Protein AF-A0A9E7AQB9-F1 (afdb_monomer_lite)

Sequence (69 aa):
MAFDFKKEYKELYRPKNRPEIVDVPSANYIGVSGQGDPNEAEGAYQQAIRLFAFEGVGVVGGVGRVVAG

Radius of gyration: 15.08 Å; chains: 1; bounding box: 31×29×30 Å

Foldseek 3Di:
DDDDCCVVVVCQNPPDPDKDKDWDDKDWDFDDDDDDDCPDDVDPVVVVVVCVVPDDGHTDIDGDIDTGD

InterPro domains:
  IPR011256 Regulatory factor, effector binding domain superfamily [G3DSA:3.20.80.10] (1-54)

Structure (mmCIF, N/CA/C/O backbone):
data_AF-A0A9E7AQB9-F1
#
_entry.id   AF-A0A9E7AQB9-F1
#
loop_
_atom_site.group_PDB
_atom_site.id
_atom_site.type_symbol
_atom_site.label_atom_id
_atom_site.label_alt_id
_atom_site.label_comp_id
_atom_site.label_asym_id
_atom_site.label_entity_id
_atom_site.label_seq_id
_atom_site.pdbx_PDB_ins_code
_atom_site.Cartn_x
_atom_site.Cartn_y
_atom_site.Cartn_z
_atom_site.occupancy
_atom_site.B_iso_or_equiv
_atom_site.auth_seq_id
_atom_site.auth_comp_id
_atom_site.auth_asym_id
_atom_site.auth_atom_id
_atom_site.pdbx_PDB_model_num
ATOM 1 N N . MET A 1 1 ? 6.515 19.169 13.662 1.00 72.25 1 MET A N 1
ATOM 2 C CA . MET A 1 1 ? 6.094 17.870 14.232 1.00 72.25 1 MET A CA 1
ATOM 3 C C . MET A 1 1 ? 5.572 17.034 13.073 1.00 72.25 1 MET A C 1
ATOM 5 O O . MET A 1 1 ? 4.799 17.575 12.295 1.00 72.25 1 MET A O 1
ATOM 9 N N . ALA A 1 2 ? 6.068 15.813 12.866 1.00 79.81 2 ALA A N 1
ATOM 10 C CA . ALA A 1 2 ? 5.641 14.979 11.740 1.00 79.81 2 ALA A CA 1
ATOM 11 C C . ALA A 1 2 ? 4.355 14.228 12.107 1.00 79.81 2 ALA A C 1
ATOM 13 O O . ALA A 1 2 ? 4.259 13.691 13.209 1.00 79.81 2 ALA A O 1
ATOM 14 N N . PHE A 1 3 ? 3.379 14.213 11.204 1.00 81.69 3 PHE A N 1
ATOM 15 C CA . PHE A 1 3 ? 2.146 13.453 11.386 1.00 81.69 3 PHE A CA 1
ATOM 16 C C . PHE A 1 3 ? 2.416 11.967 11.105 1.00 81.69 3 PHE A C 1
ATOM 18 O O . PHE A 1 3 ? 2.897 11.620 10.027 1.00 81.69 3 PHE A O 1
ATOM 25 N N . ASP A 1 4 ? 2.141 11.092 12.076 1.00 84.94 4 ASP A N 1
ATOM 26 C CA . ASP A 1 4 ? 2.360 9.644 11.963 1.00 84.94 4 ASP A CA 1
ATOM 27 C C . ASP A 1 4 ? 1.028 8.930 11.705 1.00 84.94 4 ASP A C 1
ATOM 29 O O . ASP A 1 4 ? 0.287 8.596 12.630 1.00 84.94 4 ASP A O 1
ATOM 33 N N . PHE A 1 5 ? 0.742 8.664 10.428 1.00 85.19 5 PHE A N 1
ATOM 34 C CA . PHE A 1 5 ? -0.490 8.001 9.990 1.00 85.19 5 PHE A CA 1
ATOM 35 C C . PHE A 1 5 ? -0.718 6.634 10.655 1.00 85.19 5 PHE A C 1
ATOM 37 O O . PHE A 1 5 ? -1.864 6.252 10.875 1.00 85.19 5 PHE A O 1
ATOM 44 N 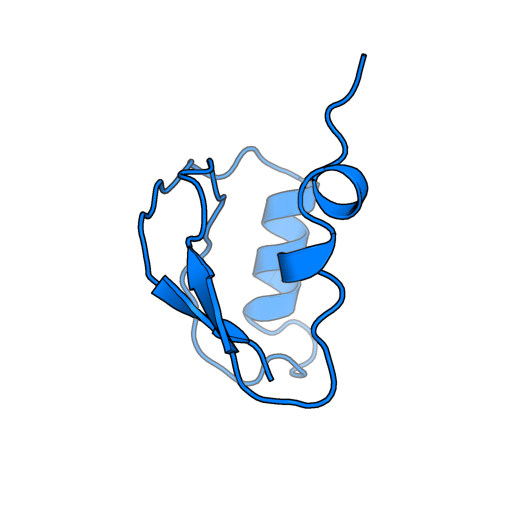N . LYS A 1 6 ? 0.344 5.895 11.014 1.00 85.25 6 LYS A N 1
ATOM 45 C CA . LYS A 1 6 ? 0.209 4.565 11.636 1.00 85.25 6 LYS A CA 1
ATOM 46 C C . LYS A 1 6 ? -0.244 4.653 13.089 1.00 85.25 6 LYS A C 1
ATOM 48 O O . LYS A 1 6 ? -0.889 3.725 13.580 1.00 85.25 6 LYS A O 1
ATOM 53 N N . LYS A 1 7 ? 0.128 5.731 13.782 1.00 85.94 7 LYS A N 1
ATOM 54 C CA . LYS A 1 7 ? -0.325 6.004 15.151 1.00 85.94 7 LYS A CA 1
ATOM 55 C C . LYS A 1 7 ? -1.740 6.561 15.149 1.00 85.94 7 LYS A C 1
ATOM 57 O O . LYS A 1 7 ? -2.581 6.035 15.874 1.00 85.94 7 LYS A O 1
ATOM 62 N N . GLU A 1 8 ? -2.002 7.516 14.263 1.00 85.62 8 GLU A N 1
ATOM 63 C CA . GLU A 1 8 ? -3.259 8.266 14.274 1.00 85.62 8 GLU A CA 1
ATOM 64 C C . GLU A 1 8 ? -4.416 7.505 13.630 1.00 85.62 8 GLU A C 1
ATOM 66 O O . GLU A 1 8 ? -5.557 7.654 14.058 1.00 85.62 8 GLU A O 1
ATOM 71 N N . TYR A 1 9 ? -4.129 6.604 12.687 1.00 85.25 9 TYR A N 1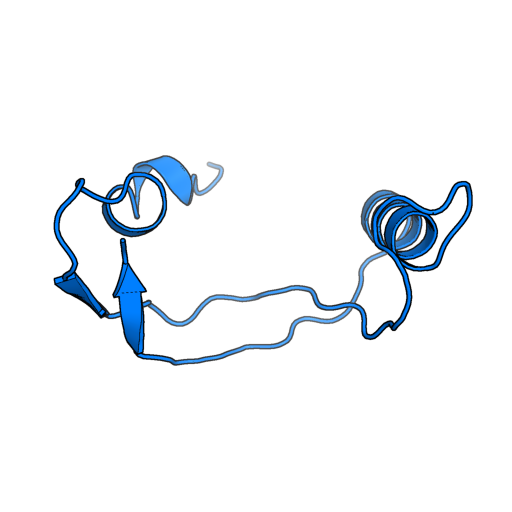
ATOM 72 C CA . TYR A 1 9 ? -5.119 5.728 12.056 1.00 85.25 9 TYR A CA 1
ATOM 73 C C . TYR A 1 9 ? -4.822 4.254 12.325 1.00 85.25 9 TYR A C 1
ATOM 75 O O . TYR A 1 9 ? -4.809 3.418 11.421 1.00 85.25 9 TYR A O 1
ATOM 83 N N . LYS A 1 10 ? -4.572 3.915 13.594 1.00 83.56 10 LYS A N 1
ATOM 84 C CA . LYS A 1 10 ? -4.198 2.558 14.021 1.00 83.56 10 LY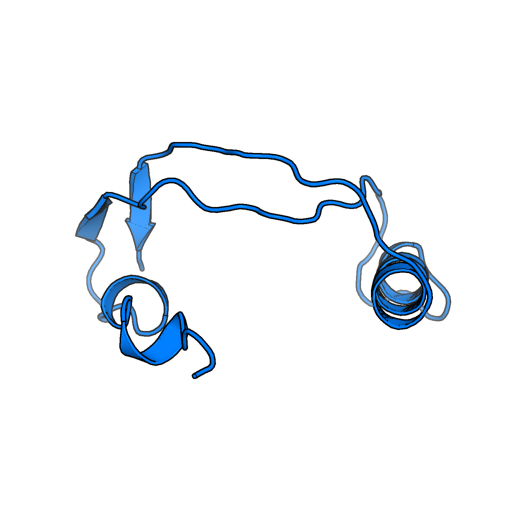S A CA 1
ATOM 85 C C . LYS A 1 10 ? -5.149 1.472 13.506 1.00 83.56 10 LYS A C 1
ATOM 87 O O . LYS A 1 10 ? -4.681 0.387 13.189 1.00 83.56 10 LYS A O 1
ATOM 92 N N . GLU A 1 11 ? -6.444 1.757 13.399 1.00 82.12 11 GLU A N 1
ATOM 93 C CA . GLU A 1 11 ? -7.456 0.812 12.903 1.00 82.12 11 GLU A CA 1
ATOM 94 C C . GLU A 1 11 ? -7.276 0.468 11.416 1.00 82.12 11 GLU A C 1
ATOM 96 O O . GLU A 1 11 ? -7.517 -0.670 11.026 1.00 82.12 11 GLU A O 1
ATOM 101 N N . LEU A 1 12 ? -6.759 1.403 10.607 1.00 84.00 12 LEU A N 1
ATOM 102 C CA . LEU A 1 12 ? -6.473 1.185 9.183 1.00 84.00 12 LEU A CA 1
ATOM 103 C C . LEU A 1 12 ? -5.163 0.417 8.952 1.00 84.00 12 LEU A C 1
ATOM 105 O O . LEU A 1 12 ? -5.024 -0.291 7.961 1.00 84.00 12 LEU A O 1
ATOM 109 N N . TYR A 1 13 ? -4.194 0.552 9.862 1.00 85.75 13 TYR A N 1
ATOM 110 C CA . TYR A 1 13 ? -2.866 -0.071 9.737 1.00 85.75 13 TYR A CA 1
ATOM 111 C C . TYR A 1 13 ? -2.677 -1.319 10.608 1.00 85.75 13 TYR A C 1
ATOM 113 O O . TYR A 1 13 ? -1.657 -2.003 10.498 1.00 85.75 13 TYR A O 1
ATOM 121 N N . ARG A 1 14 ? -3.622 -1.608 11.506 1.00 85.38 14 ARG A N 1
ATOM 122 C CA . ARG A 1 14 ? -3.647 -2.801 12.362 1.00 85.38 14 ARG A CA 1
ATOM 123 C C . ARG A 1 14 ? -5.070 -3.370 12.374 1.00 85.38 14 ARG A C 1
ATOM 125 O O . ARG A 1 14 ? -5.760 -3.229 13.389 1.00 85.38 14 ARG A O 1
ATOM 132 N N . PRO A 1 15 ? -5.505 -3.983 11.259 1.00 79.88 15 PRO A N 1
ATOM 133 C CA . PRO A 1 15 ? -6.815 -4.609 11.186 1.00 79.88 15 PRO A CA 1
ATOM 134 C C . PRO A 1 15 ? -6.942 -5.723 12.232 1.00 79.88 15 PRO A C 1
ATOM 136 O O . PRO A 1 15 ? -5.960 -6.344 12.649 1.00 79.88 15 PRO A O 1
ATOM 139 N N . LYS A 1 16 ? -8.171 -5.954 12.693 1.00 79.69 16 LYS A N 1
ATOM 140 C CA . LYS A 1 16 ? -8.510 -7.102 13.542 1.00 79.69 16 LYS A CA 1
ATOM 141 C C . LYS A 1 16 ? -8.725 -8.315 12.631 1.00 79.69 16 LYS A C 1
ATOM 143 O O . LYS A 1 16 ? -9.152 -8.149 11.501 1.00 79.69 16 LYS A O 1
ATOM 148 N N . ASN A 1 17 ? -8.582 -9.535 13.156 1.00 81.06 17 ASN A N 1
ATOM 149 C CA . ASN A 1 17 ? -8.886 -10.784 12.426 1.00 81.06 17 ASN A CA 1
ATOM 150 C C . ASN A 1 17 ? -10.388 -10.977 12.093 1.00 81.06 17 ASN A C 1
ATOM 152 O O . ASN A 1 17 ? -10.843 -12.100 11.877 1.00 81.06 17 ASN A O 1
ATOM 156 N N . ARG A 1 18 ? -11.198 -9.918 12.157 1.00 81.75 18 ARG A N 1
ATOM 157 C CA . ARG A 1 18 ? -12.621 -9.934 11.830 1.00 81.75 18 ARG A CA 1
ATOM 158 C C . ARG A 1 18 ? -12.881 -8.840 10.801 1.00 81.75 18 ARG A C 1
ATOM 160 O O . ARG A 1 18 ? -12.471 -7.709 11.059 1.00 81.75 18 ARG A O 1
ATOM 167 N N . PRO A 1 19 ? -13.587 -9.156 9.705 1.00 84.38 19 PRO A N 1
ATOM 168 C CA . PRO A 1 19 ? -13.919 -8.167 8.699 1.00 84.38 19 PRO A CA 1
ATOM 169 C C . PRO A 1 19 ? -14.826 -7.084 9.287 1.00 84.38 19 PRO A C 1
ATOM 171 O O . PRO A 1 19 ? -15.855 -7.392 9.892 1.00 84.38 19 PRO A O 1
ATOM 174 N N . GLU A 1 20 ? -14.444 -5.824 9.101 1.00 85.00 20 GLU A N 1
ATOM 175 C CA . GLU A 1 20 ? -15.178 -4.652 9.586 1.00 85.00 20 GLU A CA 1
ATOM 176 C C . GLU A 1 20 ? -15.225 -3.575 8.489 1.00 85.00 20 GLU A C 1
ATOM 178 O O . GLU A 1 20 ? -14.281 -3.422 7.707 1.00 85.00 20 GLU A O 1
ATOM 183 N N . ILE A 1 21 ? -16.344 -2.847 8.405 1.00 86.81 21 ILE A N 1
ATOM 184 C CA . ILE A 1 21 ? -16.471 -1.683 7.519 1.00 86.81 21 ILE A CA 1
ATOM 185 C C . ILE A 1 21 ? -15.864 -0.489 8.249 1.00 86.81 21 ILE A C 1
ATOM 187 O O . ILE A 1 21 ? -16.382 -0.086 9.288 1.00 86.81 21 ILE A O 1
ATOM 191 N N . VAL A 1 22 ? -14.802 0.085 7.686 1.00 85.38 22 VAL A N 1
ATOM 192 C CA . VAL A 1 22 ? -14.110 1.249 8.252 1.00 85.38 22 VAL A CA 1
ATOM 193 C C . VAL A 1 22 ? -14.209 2.452 7.314 1.00 85.38 22 VAL A C 1
ATOM 195 O O . VAL A 1 22 ? -14.143 2.314 6.087 1.00 85.38 22 VAL A O 1
ATOM 198 N N . ASP A 1 23 ? -14.373 3.644 7.887 1.00 86.44 23 ASP A N 1
ATOM 199 C CA . ASP A 1 23 ? -14.330 4.901 7.139 1.00 86.44 23 ASP A CA 1
ATOM 200 C C . ASP A 1 23 ? -12.872 5.364 6.998 1.00 86.44 23 ASP A C 1
ATOM 202 O O . ASP A 1 23 ? -12.166 5.572 7.987 1.00 86.44 23 ASP A O 1
ATOM 206 N N . VAL A 1 24 ? -12.412 5.529 5.755 1.00 85.81 24 VAL A N 1
ATOM 207 C CA . VAL A 1 24 ? -11.059 6.015 5.460 1.00 85.81 24 VAL A CA 1
ATOM 208 C C . VAL A 1 24 ? -11.113 7.532 5.257 1.00 85.81 24 VAL A C 1
ATOM 210 O O . VAL A 1 24 ? -11.853 8.002 4.386 1.00 85.81 24 VAL A O 1
ATOM 213 N N . PRO A 1 25 ? -10.352 8.324 6.034 1.00 84.94 25 PRO A N 1
ATOM 214 C CA . PRO A 1 25 ? -10.319 9.769 5.866 1.00 84.94 25 PRO A CA 1
ATOM 215 C C . PRO A 1 25 ? -9.650 10.146 4.542 1.00 84.94 25 PRO A C 1
ATOM 217 O O . PRO A 1 25 ? -8.765 9.446 4.052 1.00 84.94 25 PRO A O 1
ATOM 220 N N . SER A 1 26 ? -10.040 11.295 3.985 1.00 86.31 26 SER A N 1
ATOM 221 C CA . SER A 1 26 ? -9.370 11.850 2.807 1.00 86.31 26 SER A CA 1
ATOM 222 C C . SER A 1 26 ? -7.903 12.124 3.128 1.00 86.31 26 SER A C 1
ATOM 224 O O . SER A 1 26 ? -7.594 12.883 4.048 1.00 86.31 26 SER A O 1
ATOM 226 N N . ALA A 1 27 ? -7.007 11.546 2.337 1.00 85.12 27 ALA A N 1
ATOM 227 C CA . ALA A 1 27 ? -5.575 11.765 2.445 1.00 85.12 27 ALA A CA 1
ATOM 228 C C . ALA A 1 27 ? -4.959 12.018 1.067 1.00 85.12 27 ALA A C 1
ATOM 230 O O . ALA A 1 27 ? -5.525 11.689 0.024 1.00 85.12 27 ALA A O 1
ATOM 231 N N . ASN A 1 28 ? -3.783 12.634 1.094 1.00 84.00 28 ASN A N 1
ATOM 232 C CA . ASN A 1 28 ? -2.985 12.906 -0.087 1.00 84.00 28 ASN A CA 1
ATOM 233 C C . ASN A 1 28 ? -2.117 11.682 -0.374 1.00 84.00 28 ASN A C 1
ATOM 235 O O . ASN A 1 28 ? -1.205 11.384 0.397 1.00 84.00 28 ASN A O 1
ATOM 239 N N . TYR A 1 29 ? -2.400 10.984 -1.469 1.00 81.94 29 TYR A N 1
ATOM 240 C CA . TYR A 1 29 ? -1.602 9.848 -1.913 1.00 81.94 29 TYR A CA 1
ATOM 241 C C . TYR A 1 29 ? -0.759 10.242 -3.095 1.00 81.94 29 TYR A C 1
ATOM 243 O O . TYR A 1 29 ? -1.150 11.088 -3.885 1.00 81.94 29 TYR A O 1
ATOM 251 N N . ILE A 1 30 ? 0.375 9.588 -3.250 1.00 82.81 30 ILE A N 1
ATOM 252 C CA . ILE A 1 30 ? 1.182 9.731 -4.442 1.00 82.81 30 ILE A CA 1
ATOM 253 C C . ILE A 1 30 ? 1.099 8.399 -5.189 1.00 82.81 30 ILE A C 1
ATOM 255 O O . ILE A 1 30 ? 1.354 7.347 -4.604 1.00 82.81 30 ILE A O 1
ATOM 259 N N . GLY A 1 31 ? 0.667 8.437 -6.449 1.00 84.00 31 GLY A N 1
ATOM 260 C CA . GLY A 1 31 ? 0.371 7.243 -7.240 1.00 84.00 31 GLY A CA 1
ATOM 261 C C . GLY A 1 31 ? 1.184 7.191 -8.526 1.00 84.00 31 GLY A C 1
ATOM 262 O O . GLY A 1 31 ? 1.282 8.186 -9.239 1.00 84.00 31 GLY A O 1
ATOM 263 N N . VAL A 1 32 ? 1.726 6.014 -8.845 1.00 85.06 32 VAL A N 1
ATOM 264 C CA . VAL A 1 32 ? 2.356 5.721 -10.139 1.00 85.06 32 VAL A CA 1
ATOM 265 C C . VAL A 1 32 ? 1.552 4.613 -10.804 1.00 85.06 32 VAL A C 1
ATOM 267 O O . VAL A 1 32 ? 1.342 3.555 -10.214 1.00 85.06 32 VAL A O 1
ATOM 270 N N . SER A 1 33 ? 1.074 4.869 -12.022 1.00 85.62 33 SER A N 1
ATOM 271 C CA . SER A 1 33 ? 0.378 3.854 -12.816 1.00 85.62 33 SER A CA 1
ATOM 272 C C . SER A 1 33 ? 1.396 2.923 -13.468 1.00 85.62 33 SER A C 1
ATOM 274 O O . SER A 1 33 ? 2.372 3.385 -14.054 1.00 85.62 33 SER A O 1
ATOM 276 N N . GLY A 1 34 ? 1.159 1.618 -13.388 1.00 85.00 34 GLY A N 1
ATOM 277 C CA . GLY A 1 34 ? 2.024 0.602 -13.976 1.00 85.00 34 GLY A CA 1
ATOM 278 C C . GLY A 1 34 ? 1.326 -0.752 -14.049 1.00 85.00 34 GLY A C 1
ATOM 279 O O . GLY A 1 34 ? 0.296 -0.965 -13.411 1.00 85.00 34 GLY A O 1
ATOM 280 N N . GLN A 1 35 ? 1.886 -1.661 -14.841 1.00 90.00 35 GLN A N 1
ATOM 281 C CA . GLN A 1 35 ? 1.396 -3.025 -15.033 1.00 90.00 35 GLN A CA 1
ATOM 282 C C . GLN A 1 35 ? 2.599 -3.973 -15.137 1.00 90.00 35 GLN A C 1
ATOM 284 O O . GLN A 1 35 ? 3.647 -3.569 -15.633 1.00 90.00 35 GLN A O 1
ATOM 289 N N . GLY A 1 36 ? 2.452 -5.213 -14.669 1.00 89.56 36 GLY A N 1
ATOM 290 C CA . GLY A 1 36 ? 3.514 -6.227 -14.667 1.00 89.56 36 GLY A CA 1
ATOM 291 C C . GLY A 1 36 ? 3.562 -7.003 -13.351 1.00 89.56 36 GLY A C 1
ATOM 292 O O . GLY A 1 36 ? 2.731 -6.774 -12.469 1.00 89.56 36 GLY A O 1
ATOM 293 N N . ASP A 1 37 ? 4.526 -7.914 -13.219 1.00 91.88 37 ASP A N 1
ATOM 294 C CA . ASP A 1 37 ? 4.791 -8.608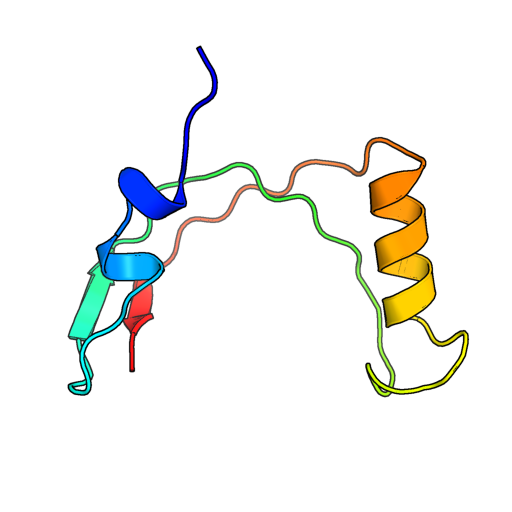 -11.955 1.00 91.88 37 ASP A CA 1
ATOM 295 C C . ASP A 1 37 ? 5.556 -7.665 -11.004 1.00 91.88 37 ASP A C 1
ATOM 297 O O . ASP A 1 37 ? 6.643 -7.193 -11.349 1.00 91.88 37 ASP A O 1
ATOM 301 N N . PRO A 1 38 ? 5.036 -7.373 -9.797 1.00 89.75 38 PRO A N 1
ATOM 302 C CA . PRO A 1 38 ? 5.739 -6.545 -8.817 1.00 89.75 38 PRO A CA 1
ATOM 303 C C . PRO A 1 38 ? 7.117 -7.085 -8.402 1.00 89.75 38 PRO A C 1
ATOM 305 O O . PRO A 1 38 ? 7.946 -6.318 -7.910 1.00 89.75 38 PRO A O 1
ATOM 308 N N . ASN A 1 39 ? 7.356 -8.389 -8.572 1.00 92.31 39 ASN A N 1
ATOM 309 C CA . ASN A 1 39 ? 8.594 -9.071 -8.191 1.00 92.31 39 ASN A CA 1
ATOM 310 C C . ASN A 1 39 ? 9.605 -9.179 -9.341 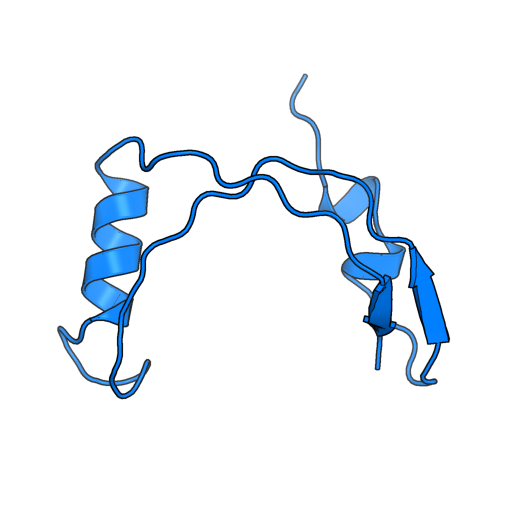1.00 92.31 39 ASN A C 1
ATOM 312 O O . ASN A 1 39 ? 10.695 -9.717 -9.141 1.00 92.31 39 ASN A O 1
ATOM 316 N N . GLU A 1 40 ? 9.270 -8.684 -10.533 1.00 94.19 40 GLU A N 1
ATOM 317 C CA . GLU A 1 40 ? 10.184 -8.677 -11.670 1.00 94.19 40 GLU A CA 1
ATOM 318 C C . GLU A 1 40 ? 11.400 -7.782 -11.381 1.00 94.19 40 GLU A C 1
ATOM 320 O O . GLU A 1 40 ? 11.272 -6.617 -10.982 1.00 94.19 40 GLU A O 1
ATOM 325 N N . ALA A 1 41 ? 12.601 -8.334 -11.571 1.00 89.69 41 ALA A N 1
ATOM 326 C CA . ALA A 1 41 ? 13.842 -7.588 -11.398 1.00 89.69 41 ALA A CA 1
ATOM 327 C C . ALA A 1 41 ? 13.919 -6.453 -12.427 1.00 89.69 41 ALA A C 1
ATOM 329 O O . ALA A 1 41 ? 13.708 -6.681 -13.613 1.00 89.69 41 ALA A O 1
ATOM 330 N N . GLU A 1 42 ? 14.214 -5.233 -11.969 1.00 87.50 42 GLU A N 1
ATOM 331 C CA . GLU A 1 42 ? 14.181 -4.008 -12.784 1.00 87.50 42 GLU A CA 1
ATOM 332 C C . GLU A 1 42 ? 12.804 -3.696 -13.413 1.00 87.50 42 GLU A C 1
ATOM 334 O O . GLU A 1 42 ? 12.698 -2.829 -14.286 1.00 87.50 42 GLU A O 1
ATOM 339 N N . GLY A 1 43 ? 11.740 -4.359 -12.944 1.00 87.88 43 GLY A N 1
ATOM 340 C CA . GLY A 1 43 ? 10.380 -4.202 -13.445 1.00 87.88 43 GLY A CA 1
ATOM 341 C C . GLY A 1 43 ? 9.717 -2.880 -13.049 1.00 87.88 43 GLY A C 1
ATOM 342 O O . GLY A 1 43 ? 10.242 -2.081 -12.263 1.00 87.88 43 GLY A O 1
ATOM 343 N N . ALA A 1 44 ? 8.506 -2.664 -13.569 1.00 89.38 44 ALA A N 1
ATOM 344 C CA . ALA A 1 44 ? 7.763 -1.409 -13.423 1.00 89.38 44 ALA A CA 1
ATOM 345 C C . ALA A 1 44 ? 7.578 -0.968 -11.957 1.00 89.38 44 ALA A C 1
ATOM 347 O O . ALA A 1 44 ? 7.671 0.221 -11.650 1.00 89.38 44 ALA A O 1
ATOM 348 N N . TYR A 1 45 ? 7.375 -1.914 -11.032 1.00 87.62 45 TYR A N 1
ATOM 349 C CA . TYR A 1 45 ? 7.239 -1.611 -9.604 1.00 87.62 45 TYR A CA 1
ATOM 350 C C . TYR A 1 45 ? 8.540 -1.075 -8.988 1.00 87.62 45 TYR A C 1
ATOM 352 O O . TYR A 1 45 ? 8.525 -0.047 -8.311 1.00 87.62 45 TYR A O 1
ATOM 360 N N . GLN A 1 46 ? 9.682 -1.717 -9.255 1.00 88.56 46 GLN A N 1
ATOM 361 C CA . GLN A 1 46 ? 10.974 -1.260 -8.732 1.00 88.56 46 GLN A CA 1
ATOM 362 C C . GLN A 1 46 ? 11.340 0.125 -9.277 1.00 88.56 46 GLN A C 1
ATOM 364 O O . GLN A 1 46 ? 11.830 0.973 -8.530 1.00 88.56 46 GLN A O 1
ATOM 369 N N . GLN A 1 47 ? 11.052 0.381 -10.556 1.00 87.19 47 GLN A N 1
ATOM 370 C CA . GLN A 1 47 ? 11.246 1.697 -11.165 1.00 87.19 47 GLN A CA 1
ATOM 371 C C . GLN A 1 47 ? 10.334 2.762 -10.543 1.00 87.19 47 GLN A C 1
ATOM 373 O O . GLN A 1 47 ? 10.806 3.857 -10.238 1.00 87.19 47 GLN A O 1
ATOM 378 N N . ALA A 1 48 ? 9.064 2.439 -10.278 1.00 86.69 48 ALA A N 1
ATOM 379 C CA . ALA A 1 48 ? 8.143 3.347 -9.597 1.00 86.69 48 ALA A CA 1
ATOM 380 C C . ALA A 1 48 ? 8.658 3.733 -8.202 1.00 86.69 48 ALA A C 1
ATOM 382 O O . ALA A 1 48 ? 8.695 4.915 -7.872 1.00 86.69 48 ALA A O 1
ATOM 383 N N . ILE A 1 49 ? 9.133 2.768 -7.405 1.00 85.25 49 ILE A N 1
ATOM 384 C CA . ILE A 1 49 ? 9.721 3.030 -6.078 1.00 85.25 49 ILE A CA 1
ATOM 385 C C . ILE A 1 49 ? 10.953 3.937 -6.173 1.00 85.25 49 ILE A C 1
ATOM 387 O O . ILE A 1 49 ? 11.108 4.844 -5.355 1.00 85.25 49 ILE A O 1
ATOM 391 N N . ARG A 1 50 ? 11.809 3.738 -7.185 1.00 85.06 50 ARG A N 1
ATOM 392 C CA . ARG A 1 50 ? 12.941 4.641 -7.444 1.00 85.06 50 ARG A CA 1
ATOM 393 C C . ARG A 1 50 ? 12.446 6.054 -7.748 1.00 85.06 50 ARG A C 1
ATOM 395 O O . ARG A 1 50 ? 12.948 6.994 -7.147 1.00 85.06 50 ARG A O 1
ATOM 402 N N . LEU A 1 51 ? 11.430 6.214 -8.596 1.00 79.25 51 LEU A N 1
ATOM 403 C CA . LEU A 1 51 ? 10.849 7.527 -8.886 1.00 79.25 51 LEU A CA 1
ATOM 404 C C . LEU A 1 51 ? 10.367 8.228 -7.606 1.00 79.25 51 LEU A C 1
ATOM 406 O O . LEU A 1 51 ? 10.710 9.384 -7.401 1.00 79.25 51 LEU A O 1
ATOM 410 N N . PHE A 1 52 ? 9.676 7.525 -6.703 1.00 75.19 52 PHE A N 1
ATOM 411 C CA . PHE A 1 52 ? 9.277 8.086 -5.403 1.00 75.19 52 PHE A CA 1
ATOM 412 C C . PHE A 1 52 ? 10.457 8.490 -4.512 1.00 75.19 52 PHE A C 1
ATOM 414 O O . PHE A 1 52 ? 10.346 9.435 -3.734 1.00 75.19 52 PHE A O 1
ATOM 421 N N . ALA A 1 53 ? 11.570 7.760 -4.584 1.00 72.44 53 ALA A N 1
ATOM 422 C CA . ALA A 1 53 ? 12.773 8.076 -3.823 1.00 72.44 53 ALA A CA 1
ATOM 423 C C . ALA A 1 53 ? 13.546 9.278 -4.400 1.00 72.44 53 ALA A C 1
ATOM 425 O O . ALA A 1 53 ? 14.282 9.923 -3.653 1.00 72.44 53 ALA A O 1
ATOM 426 N N . PHE A 1 54 ? 13.390 9.571 -5.698 1.00 61.44 54 PHE A N 1
ATOM 427 C CA . PHE A 1 54 ? 14.188 10.570 -6.415 1.00 61.44 54 PHE A CA 1
ATOM 428 C C . PHE A 1 54 ? 13.418 11.834 -6.848 1.00 61.44 54 PHE A C 1
ATOM 430 O O . PHE A 1 54 ? 14.052 12.881 -6.921 1.00 61.44 54 PHE A O 1
ATOM 437 N N . GLU A 1 55 ? 12.096 11.802 -7.070 1.00 55.41 55 GLU A N 1
ATOM 438 C CA . GLU A 1 55 ? 11.302 12.976 -7.479 1.00 55.41 55 GLU A CA 1
ATOM 439 C C . GLU A 1 55 ? 9.878 13.037 -6.888 1.00 55.41 55 GLU A C 1
ATOM 441 O O . GLU A 1 55 ? 9.232 12.032 -6.589 1.00 55.41 55 GLU A O 1
ATOM 446 N N . GLY A 1 56 ? 9.376 14.270 -6.736 1.00 54.47 56 GLY A N 1
ATOM 447 C CA . GLY A 1 56 ? 8.040 14.585 -6.231 1.00 54.47 56 GLY A CA 1
ATOM 448 C C . GLY A 1 56 ? 6.940 14.198 -7.217 1.00 54.47 56 GLY A C 1
ATOM 449 O O . GLY A 1 56 ? 6.561 14.980 -8.084 1.00 54.47 56 GLY A O 1
ATOM 450 N N . VAL A 1 57 ? 6.406 12.989 -7.061 1.00 52.69 57 VAL A N 1
ATOM 451 C CA . VAL A 1 57 ? 5.265 12.500 -7.841 1.00 52.69 57 VAL A CA 1
ATOM 452 C C . VAL A 1 57 ? 3.962 13.166 -7.344 1.00 52.69 57 VAL A C 1
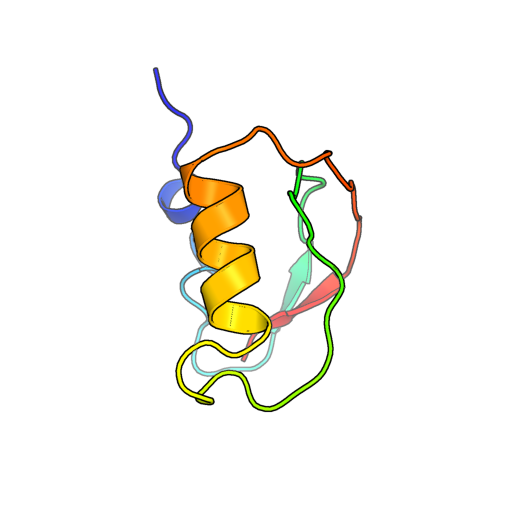ATOM 454 O O . VAL A 1 57 ? 3.822 13.521 -6.171 1.00 52.69 57 VAL A O 1
ATOM 457 N N . GLY A 1 58 ? 3.019 13.400 -8.264 1.00 51.41 58 GLY A N 1
ATOM 458 C CA . GLY A 1 58 ? 1.782 14.152 -8.030 1.00 51.41 58 GLY A CA 1
ATOM 459 C C . GLY A 1 58 ? 0.796 13.487 -7.062 1.00 51.41 58 GLY A C 1
ATOM 460 O O . GLY A 1 58 ? 0.684 12.262 -6.991 1.00 51.41 58 GLY A O 1
ATOM 461 N N . VAL A 1 59 ? 0.064 14.331 -6.330 1.00 47.59 59 VAL A N 1
ATOM 462 C CA . VAL A 1 59 ? -0.907 13.925 -5.310 1.00 47.59 59 VAL A CA 1
ATOM 463 C C . VAL A 1 59 ? -2.259 13.575 -5.941 1.00 47.59 59 VAL A C 1
ATOM 465 O O . VAL A 1 59 ? -2.889 14.417 -6.575 1.00 47.59 59 VAL A O 1
ATOM 468 N N . VAL A 1 60 ? -2.735 12.354 -5.711 1.00 51.97 60 VAL A N 1
ATOM 469 C CA . VAL A 1 60 ? -4.088 11.883 -6.018 1.00 51.97 60 VAL A CA 1
ATOM 470 C C . VAL A 1 60 ? -4.856 11.762 -4.697 1.00 51.97 60 VAL A C 1
ATOM 472 O O . VAL A 1 60 ? -4.466 11.007 -3.807 1.00 51.97 60 VAL A O 1
ATOM 475 N N . GLY A 1 61 ? -5.931 12.534 -4.539 1.00 46.38 61 GLY A N 1
ATOM 476 C CA . GLY A 1 61 ? -6.838 12.437 -3.390 1.00 46.38 61 GLY A CA 1
ATOM 477 C C . GLY A 1 61 ? -7.979 11.460 -3.674 1.00 46.38 61 GLY A C 1
ATOM 478 O O . GLY A 1 61 ? -8.581 11.517 -4.745 1.00 46.38 61 GLY A O 1
ATOM 479 N N . GLY A 1 62 ? -8.286 10.573 -2.726 1.00 55.34 62 GLY A N 1
ATOM 480 C CA . GLY A 1 62 ? -9.387 9.612 -2.833 1.00 55.34 62 GLY A CA 1
ATOM 481 C C . GLY A 1 62 ? -10.157 9.475 -1.519 1.00 55.34 62 GLY A C 1
ATOM 482 O O . GLY A 1 62 ? -9.556 9.468 -0.447 1.00 55.34 62 GLY A O 1
ATOM 483 N N . VAL A 1 63 ? -11.487 9.364 -1.613 1.00 50.88 63 VAL A N 1
ATOM 484 C CA . VAL A 1 63 ? -12.409 9.074 -0.498 1.00 50.88 63 VAL A CA 1
ATOM 485 C C . VAL A 1 63 ? -13.032 7.704 -0.757 1.00 50.88 63 VAL A C 1
ATOM 487 O O . VAL A 1 63 ? -13.521 7.458 -1.859 1.00 50.88 63 VAL A O 1
ATOM 490 N N . GLY A 1 64 ? -13.032 6.808 0.233 1.00 65.44 64 GLY A N 1
ATOM 491 C CA . GLY A 1 64 ? -13.595 5.469 0.063 1.00 65.44 64 GLY A CA 1
ATOM 492 C C . GLY A 1 64 ? -13.847 4.735 1.376 1.00 65.44 64 GLY A C 1
ATOM 493 O O . GLY A 1 64 ? -13.227 5.017 2.395 1.00 65.44 64 GLY A O 1
ATOM 494 N N . ARG A 1 65 ? -14.772 3.774 1.338 1.00 61.56 65 ARG A N 1
ATOM 495 C CA . ARG A 1 65 ? -14.958 2.771 2.393 1.00 61.56 65 ARG A CA 1
ATOM 496 C C . ARG A 1 65 ? -14.292 1.482 1.945 1.00 61.56 65 ARG A C 1
ATOM 498 O O . ARG A 1 65 ? -14.499 1.062 0.808 1.00 61.56 65 ARG A O 1
ATOM 505 N N . VAL A 1 66 ? -13.511 0.864 2.822 1.00 67.69 66 VAL A N 1
ATOM 506 C CA . VAL A 1 66 ? -12.835 -0.410 2.542 1.00 67.69 66 VAL A CA 1
ATOM 507 C C . VAL A 1 66 ? -13.193 -1.427 3.616 1.00 67.69 66 VAL A C 1
ATOM 509 O O . VAL A 1 66 ? -13.463 -1.067 4.762 1.00 67.69 66 VAL A O 1
ATOM 512 N N . VAL A 1 67 ? -13.220 -2.702 3.238 1.00 56.34 67 VAL A N 1
ATOM 513 C CA . VAL A 1 67 ? -13.346 -3.802 4.197 1.00 56.34 67 VAL A CA 1
ATOM 514 C C . VAL A 1 67 ? -11.944 -4.114 4.703 1.00 56.34 67 VAL A C 1
ATOM 516 O O . VAL A 1 67 ? -11.090 -4.534 3.924 1.00 56.34 67 VAL A O 1
ATOM 519 N N . ALA A 1 68 ? -11.701 -3.869 5.987 1.00 59.09 68 ALA A N 1
ATOM 520 C CA . ALA A 1 68 ? -10.461 -4.258 6.649 1.00 59.09 68 ALA A CA 1
ATOM 521 C C . ALA A 1 68 ? -10.587 -5.722 7.099 1.00 59.09 68 ALA A C 1
ATOM 523 O O . ALA A 1 68 ? -11.597 -6.062 7.714 1.00 59.09 68 ALA A O 1
ATOM 524 N N . GLY A 1 69 ? -9.613 -6.579 6.777 1.00 48.75 69 GLY A N 1
ATOM 525 C CA . GLY A 1 69 ? -9.613 -8.017 7.087 1.00 48.75 69 GLY A CA 1
ATOM 526 C C . GLY A 1 69 ? -8.238 -8.540 7.465 1.00 48.75 69 GLY A C 1
ATOM 527 O O . GLY A 1 69 ? -7.241 -7.880 7.093 1.00 48.75 69 GLY A O 1
#

pLDDT: mean 78.02, std 13.29, range [46.38, 94.19]

Organism: NCBI:txid55565

Secondary structure (DSSP, 8-state):
----HHHHTHHHHS--SS-EEEEEEEEEEE-----S-TTSTT-HHHHHHHHHHHS-PPEEEEEEEEEE-